Protein AF-A0A3P7P3B0-F1 (afdb_monomer_lite)

Foldseek 3Di:
DPPPPADFFKAFPQVRDTHHPVCCVPPVDPPVIDMDTCVVCVVVVVVVVVVVVVVVVVVVVVVVV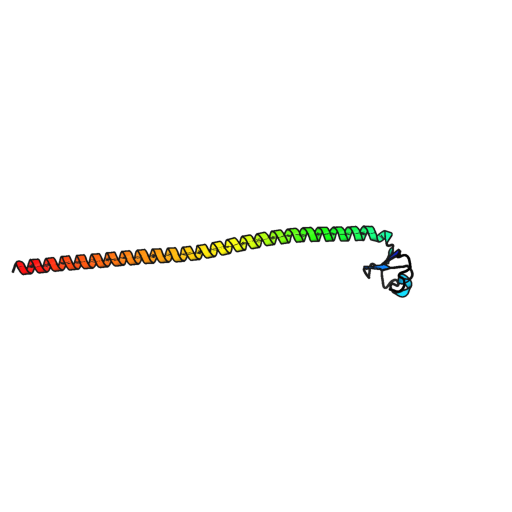VVVVVVVVVVVVVVVVVVVVVVVVVVVVVVVVVVVVVVVVVVVVVVVVVVVVVVVVVVVVVVD

pLDDT: mean 89.32, std 11.46, range [44.88, 98.5]

Secondary structure (DSSP, 8-state):
---TTSPP-EEETTTTEEE-TTHHHHTS-TTTS-EEEHHHHHHHHHHHHHHHHHHHHHHHHHHHHHHHHHHHHHHHHHHHHHHHHHHHHHHHHHHHHHHHHHHHHHHHHHHHHHHHHHHHHHHHHTT-

Sequence (128 aa):
MQHRSQPIRYFCVTCNVAICSECTQVDHVAPTHQYELICDVTEKQMAIMEALVQEARLKHSELLEMYKMVDAAQNRLSSSLTRAHQNVDEAAQTLMRIIEENRRQVIKDLDNAYSAKQLQLTVIDKKV

Organism: NCBI:txid637853

InterPro domains:
  IPR000315 B-box-type zinc finger [PF00643] (2-36)
  IPR000315 B-box-type zinc finger [PS50119] (1-38)
  IPR000315 B-box-type zinc finger [SM00336] (1-38)
  IPR047153 TRIM45/56/19-like [PTHR25462] (2-122)

Structure (mmCIF, N/CA/C/O backbone):
data_AF-A0A3P7P3B0-F1
#
_entry.id   AF-A0A3P7P3B0-F1
#
loop_
_atom_site.group_PDB
_atom_site.id
_atom_site.type_symbol
_atom_site.label_atom_id
_atom_site.label_alt_id
_atom_site.label_comp_id
_atom_site.label_asym_id
_atom_site.label_entity_id
_atom_site.label_seq_id
_atom_site.pdbx_PDB_ins_code
_atom_site.Cartn_x
_atom_site.Cartn_y
_atom_site.Cartn_z
_atom_site.occupancy
_atom_site.B_iso_or_equiv
_atom_site.auth_seq_id
_atom_site.auth_comp_id
_atom_site.auth_asym_id
_atom_site.auth_atom_id
_atom_site.pdbx_PDB_model_num
ATOM 1 N N . MET A 1 1 ? 43.659 4.776 -30.581 1.00 50.09 1 MET A N 1
ATOM 2 C CA . MET A 1 1 ? 43.132 5.923 -31.366 1.00 50.09 1 MET A CA 1
ATOM 3 C C . MET A 1 1 ? 44.191 6.450 -32.348 1.00 50.09 1 MET A C 1
ATOM 5 O O . MET A 1 1 ? 44.527 7.626 -32.299 1.00 50.09 1 MET A O 1
ATOM 9 N N . GLN A 1 2 ? 44.747 5.600 -33.221 1.00 55.78 2 GLN A N 1
ATOM 10 C CA . GLN A 1 2 ? 45.918 5.965 -34.042 1.00 55.78 2 GLN A CA 1
ATOM 11 C C . GLN A 1 2 ? 45.580 6.543 -35.435 1.00 55.78 2 GLN A C 1
ATOM 13 O O . GLN A 1 2 ? 46.474 7.045 -36.100 1.00 55.78 2 GLN A O 1
ATOM 18 N N . HIS A 1 3 ? 44.300 6.603 -35.832 1.00 65.56 3 HIS A N 1
ATOM 19 C CA . HIS A 1 3 ? 43.880 7.050 -37.177 1.00 65.56 3 HIS A CA 1
ATOM 20 C C . HIS A 1 3 ? 42.840 8.190 -37.157 1.00 65.56 3 HIS A C 1
ATOM 22 O O . HIS A 1 3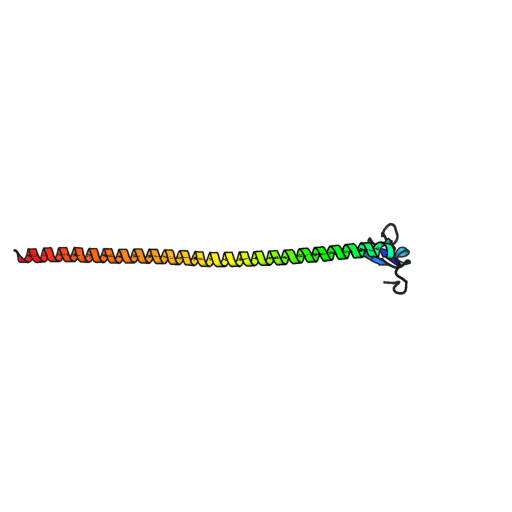 ? 41.925 8.228 -37.975 1.00 65.56 3 HIS A O 1
ATOM 28 N N . ARG A 1 4 ? 42.948 9.134 -36.205 1.00 60.38 4 ARG A N 1
ATOM 29 C CA . ARG A 1 4 ? 41.967 10.232 -36.007 1.00 60.38 4 ARG A CA 1
ATOM 30 C C . ARG A 1 4 ? 41.791 11.177 -37.208 1.00 60.38 4 ARG A C 1
ATOM 32 O O . ARG A 1 4 ? 40.796 11.890 -37.252 1.00 60.38 4 ARG A O 1
ATOM 39 N N . SER A 1 5 ? 42.741 11.217 -38.139 1.00 67.50 5 SER A N 1
ATOM 40 C CA . SER A 1 5 ? 42.714 12.080 -39.328 1.00 67.50 5 SER A CA 1
ATOM 41 C C . SER A 1 5 ? 42.073 11.428 -40.558 1.00 67.50 5 SER A C 1
ATOM 43 O O . SER A 1 5 ? 41.864 12.115 -41.557 1.00 67.50 5 SER A O 1
ATOM 45 N N . GLN A 1 6 ? 41.762 10.128 -40.518 1.00 73.12 6 GLN A N 1
ATOM 46 C CA . GLN A 1 6 ? 41.153 9.432 -41.650 1.00 73.12 6 GLN A CA 1
ATOM 47 C C . GLN A 1 6 ? 39.623 9.489 -41.617 1.00 73.12 6 GLN A C 1
ATOM 49 O O . GLN A 1 6 ? 39.027 9.425 -40.539 1.00 73.12 6 GLN A O 1
ATOM 54 N N . PRO A 1 7 ? 38.963 9.550 -42.790 1.00 77.75 7 PRO A N 1
ATOM 55 C CA . PRO A 1 7 ? 37.513 9.494 -42.855 1.00 77.75 7 PRO A CA 1
ATOM 56 C C . PRO A 1 7 ? 37.024 8.126 -42.371 1.00 77.75 7 PRO A C 1
ATOM 58 O O . PRO A 1 7 ? 37.398 7.074 -42.897 1.00 77.75 7 PRO A O 1
ATOM 61 N N . ILE A 1 8 ? 36.165 8.155 -41.359 1.00 82.50 8 ILE A N 1
ATOM 62 C CA . ILE A 1 8 ? 35.504 6.974 -40.817 1.00 82.50 8 ILE A CA 1
ATOM 63 C C . ILE A 1 8 ? 34.445 6.523 -41.832 1.00 82.50 8 ILE A C 1
ATOM 65 O O . ILE A 1 8 ? 33.610 7.323 -42.251 1.00 82.50 8 ILE A O 1
ATOM 69 N N . ARG A 1 9 ? 34.505 5.260 -42.268 1.00 84.62 9 ARG A N 1
ATOM 70 C CA . ARG A 1 9 ? 33.644 4.723 -43.344 1.00 84.62 9 ARG A CA 1
ATOM 71 C C . ARG A 1 9 ? 32.919 3.432 -42.972 1.00 84.62 9 ARG A C 1
ATOM 73 O O . ARG A 1 9 ? 31.908 3.118 -43.595 1.00 84.62 9 ARG A O 1
ATOM 80 N N . TYR A 1 10 ? 33.397 2.714 -41.957 1.00 84.50 10 TYR A N 1
ATOM 81 C CA . TYR A 1 10 ? 32.864 1.413 -41.559 1.00 84.50 10 TYR A CA 1
ATOM 82 C C . TYR A 1 10 ? 32.416 1.424 -40.100 1.00 84.50 10 TYR A C 1
ATOM 84 O O . TYR A 1 10 ? 32.939 2.175 -39.281 1.00 84.50 10 TYR A O 1
ATOM 92 N N . PHE A 1 11 ? 31.434 0.599 -39.770 1.00 86.12 11 PHE A N 1
ATOM 93 C CA . PHE A 1 11 ? 30.954 0.377 -38.417 1.00 86.12 11 PHE A CA 1
ATOM 94 C C . PHE A 1 11 ? 31.260 -1.062 -38.023 1.00 86.12 11 PHE A C 1
ATOM 96 O O . PHE A 1 11 ? 30.777 -1.997 -38.658 1.00 86.12 11 PHE A O 1
ATOM 103 N N . CYS A 1 12 ? 32.070 -1.248 -36.985 1.00 87.12 12 CYS A N 1
ATOM 104 C CA . CYS A 1 12 ? 32.315 -2.566 -36.420 1.00 87.12 12 CYS A CA 1
ATOM 105 C C . CYS A 1 12 ? 31.121 -2.959 -35.548 1.00 87.12 12 CYS A C 1
ATOM 107 O O . CYS A 1 12 ? 30.940 -2.399 -34.467 1.00 87.12 12 CYS A O 1
ATOM 109 N N . VAL A 1 13 ? 30.332 -3.935 -35.994 1.00 83.44 13 VAL A N 1
ATOM 110 C CA . VAL A 1 13 ? 29.156 -4.448 -35.275 1.00 83.44 13 VAL A CA 1
ATOM 111 C C . VAL A 1 13 ? 29.582 -5.174 -34.000 1.00 83.44 13 VAL A C 1
ATOM 113 O O . VAL A 1 13 ? 28.946 -5.022 -32.962 1.00 83.44 13 VAL A O 1
ATOM 116 N N . THR A 1 14 ? 30.701 -5.903 -34.041 1.00 84.56 14 THR A N 1
ATOM 117 C CA . THR A 1 14 ? 31.216 -6.652 -32.883 1.00 84.56 14 THR A CA 1
ATOM 118 C C . THR A 1 14 ? 31.659 -5.737 -31.740 1.00 84.56 14 THR A C 1
ATOM 120 O O . THR A 1 14 ? 31.449 -6.055 -30.574 1.00 84.56 14 THR A O 1
ATOM 123 N N . CYS A 1 15 ? 32.263 -4.590 -32.062 1.00 85.25 15 CYS A N 1
ATOM 124 C CA . CYS A 1 15 ? 32.788 -3.646 -31.069 1.00 85.25 15 CYS A CA 1
ATOM 125 C C . CYS A 1 15 ? 31.871 -2.436 -30.835 1.00 85.25 15 CYS A C 1
ATOM 127 O O . CYS A 1 15 ? 32.161 -1.624 -29.962 1.00 85.25 15 CYS A O 1
ATOM 129 N N . ASN A 1 16 ? 30.795 -2.306 -31.616 1.00 83.19 16 ASN A N 1
ATOM 130 C CA . ASN A 1 16 ? 29.847 -1.192 -31.601 1.00 83.19 16 ASN A CA 1
ATOM 131 C C . ASN A 1 16 ? 30.513 0.194 -31.747 1.00 83.19 16 ASN A C 1
ATOM 133 O O . ASN A 1 16 ? 30.173 1.142 -31.037 1.00 83.19 16 ASN A O 1
ATOM 137 N N . VAL A 1 17 ? 31.496 0.310 -32.649 1.00 86.00 17 VAL A N 1
ATOM 138 C CA . VAL A 1 17 ? 32.266 1.547 -32.879 1.00 86.00 17 VAL A CA 1
ATOM 139 C C . VAL A 1 17 ? 32.455 1.840 -34.364 1.00 86.00 17 VAL A C 1
ATOM 141 O O . VAL A 1 17 ? 32.597 0.937 -35.189 1.00 86.00 17 VAL A O 1
ATOM 144 N N . ALA A 1 18 ? 32.502 3.129 -34.696 1.00 86.00 18 ALA A N 1
ATOM 145 C CA . ALA A 1 18 ? 32.799 3.603 -36.040 1.00 86.00 18 ALA A CA 1
ATOM 146 C C . ALA A 1 18 ? 34.324 3.605 -36.279 1.00 86.00 18 ALA A C 1
ATOM 148 O O . ALA A 1 18 ? 35.085 4.142 -35.471 1.00 86.00 18 ALA A O 1
ATOM 149 N N . ILE A 1 19 ? 34.770 2.992 -37.377 1.00 86.62 19 ILE A N 1
ATOM 150 C CA . ILE A 1 19 ? 36.178 2.722 -37.702 1.00 86.62 19 ILE A CA 1
ATOM 151 C C . ILE A 1 19 ? 36.555 3.187 -39.127 1.00 86.62 19 ILE A C 1
ATOM 153 O O . ILE A 1 19 ? 35.712 3.306 -40.025 1.00 86.62 19 ILE A O 1
ATOM 157 N N . CYS A 1 20 ? 37.839 3.486 -39.353 1.00 88.12 20 CYS A N 1
ATOM 158 C CA . CYS A 1 20 ? 38.374 3.789 -40.688 1.00 88.12 20 CYS A CA 1
ATOM 159 C C . CYS A 1 20 ? 38.790 2.508 -41.438 1.00 88.12 20 CYS A C 1
ATOM 161 O O . CYS A 1 20 ? 38.794 1.415 -40.873 1.00 88.12 20 CYS A O 1
ATOM 163 N N . SER A 1 21 ? 39.168 2.640 -42.714 1.00 84.81 21 SER A N 1
ATOM 164 C CA . SER A 1 21 ? 39.597 1.498 -43.540 1.00 84.81 21 SER A CA 1
ATOM 165 C C . SER A 1 21 ? 40.919 0.865 -43.095 1.00 84.81 21 SER A C 1
ATOM 167 O O . SER A 1 21 ? 41.174 -0.286 -43.427 1.00 84.81 21 SER A O 1
ATOM 169 N N . GLU A 1 22 ? 41.779 1.594 -42.383 1.00 83.31 22 GLU A N 1
ATOM 170 C CA . GLU A 1 22 ? 43.014 1.026 -41.824 1.00 83.31 22 GLU A CA 1
ATOM 171 C C . GLU A 1 22 ? 42.717 0.205 -40.568 1.00 83.31 22 GLU A C 1
ATOM 173 O O . GLU A 1 22 ? 43.280 -0.869 -40.377 1.00 83.31 22 GLU A O 1
ATOM 178 N N . CYS A 1 23 ? 41.748 0.635 -39.754 1.00 83.38 23 CYS A N 1
ATOM 179 C CA . CYS A 1 23 ? 41.328 -0.111 -38.572 1.00 83.38 23 CYS A CA 1
ATOM 180 C C . CYS A 1 23 ? 40.821 -1.521 -38.908 1.00 83.38 23 CYS A C 1
ATOM 182 O O . CYS A 1 23 ? 41.014 -2.416 -38.092 1.00 83.38 23 CYS A O 1
ATOM 184 N N . THR A 1 24 ? 40.241 -1.756 -40.093 1.00 83.44 24 THR A N 1
ATOM 185 C CA . THR A 1 24 ? 39.823 -3.105 -40.527 1.00 83.44 24 THR A CA 1
ATOM 186 C C . THR A 1 24 ? 40.998 -4.025 -40.873 1.00 83.44 24 THR A C 1
ATOM 188 O O . THR A 1 24 ? 40.803 -5.224 -41.018 1.00 83.44 24 THR A O 1
ATOM 191 N N . GLN A 1 25 ? 42.211 -3.491 -41.048 1.00 83.62 25 GLN A N 1
ATOM 192 C CA . GLN A 1 25 ? 43.408 -4.267 -41.404 1.00 83.62 25 GLN A CA 1
ATOM 193 C C . GLN A 1 25 ? 44.313 -4.561 -40.203 1.00 83.62 25 GLN A C 1
ATOM 195 O O . GLN A 1 25 ? 45.097 -5.504 -40.26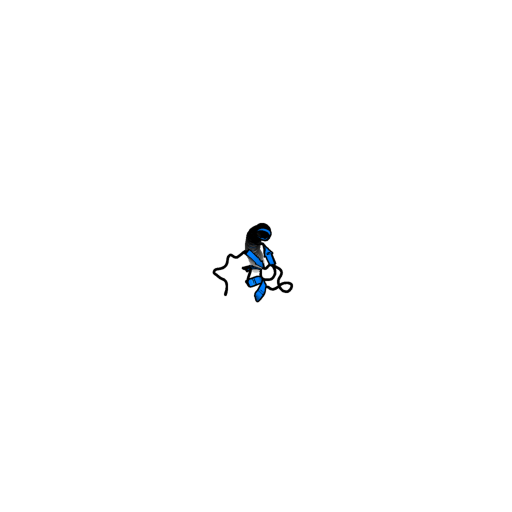3 1.00 83.62 25 GLN A O 1
ATOM 200 N N . VAL A 1 26 ? 44.204 -3.776 -39.127 1.00 83.88 26 VAL A N 1
ATOM 201 C CA . VAL A 1 26 ? 45.093 -3.881 -37.959 1.00 83.88 26 VAL A CA 1
ATOM 202 C C . VAL A 1 26 ? 44.350 -4.417 -36.733 1.00 83.88 26 VAL A C 1
ATOM 204 O O . VAL A 1 26 ? 44.680 -5.488 -36.235 1.00 83.88 26 VAL A O 1
ATOM 207 N N . ASP A 1 27 ? 43.306 -3.707 -36.289 1.00 81.62 27 ASP A N 1
ATOM 208 C CA . ASP A 1 27 ? 42.636 -3.961 -35.001 1.00 81.62 27 ASP A CA 1
ATOM 209 C C . ASP A 1 27 ? 41.273 -4.669 -35.152 1.00 81.62 27 ASP A C 1
ATOM 211 O O . ASP A 1 27 ? 40.790 -5.331 -34.234 1.00 81.62 27 ASP A O 1
ATOM 215 N N . HIS A 1 28 ? 40.626 -4.536 -36.312 1.00 82.56 28 HIS A N 1
ATOM 216 C CA . HIS A 1 28 ? 39.291 -5.068 -36.601 1.00 82.56 28 HIS A CA 1
ATOM 217 C C . HIS A 1 28 ? 39.285 -5.952 -37.850 1.00 82.56 28 HIS A C 1
ATOM 219 O O . HIS A 1 28 ? 38.492 -5.753 -38.768 1.00 82.56 28 HIS A O 1
ATOM 225 N N . VAL A 1 29 ? 40.195 -6.925 -37.8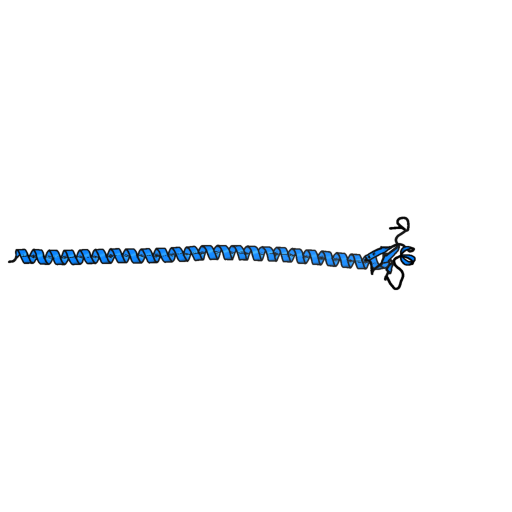74 1.00 84.81 29 VAL A N 1
ATOM 226 C CA . VAL A 1 29 ? 40.399 -7.831 -39.009 1.00 84.81 29 VAL A CA 1
ATOM 227 C C . VAL A 1 29 ? 39.282 -8.871 -39.097 1.00 84.81 29 VAL A C 1
ATOM 229 O O . VAL A 1 29 ? 38.932 -9.517 -38.107 1.00 84.81 29 VAL A O 1
ATOM 232 N N . ALA A 1 30 ? 38.730 -9.053 -40.297 1.00 81.88 30 ALA A N 1
ATOM 233 C CA . ALA A 1 30 ? 37.790 -10.133 -40.583 1.00 81.88 30 ALA A CA 1
ATOM 234 C C . ALA A 1 30 ? 38.525 -11.493 -40.633 1.00 81.88 30 ALA A C 1
ATOM 236 O O . ALA A 1 30 ? 39.634 -11.559 -41.167 1.00 81.88 30 ALA A O 1
ATOM 237 N N . PRO A 1 31 ? 37.938 -12.594 -40.123 1.00 82.25 31 PRO A N 1
ATOM 238 C CA . PRO A 1 31 ? 36.555 -12.742 -39.654 1.00 82.25 31 PRO A CA 1
ATOM 239 C C . PRO A 1 31 ? 36.347 -12.434 -38.161 1.00 82.25 31 PRO A C 1
ATOM 241 O O . PRO A 1 31 ? 35.231 -12.568 -37.671 1.00 82.25 31 PRO A O 1
ATOM 244 N N . THR A 1 32 ? 37.396 -12.052 -37.428 1.00 85.94 32 THR A N 1
ATOM 245 C CA . THR A 1 32 ? 37.355 -11.867 -35.968 1.00 85.94 32 THR A CA 1
ATOM 246 C C . THR A 1 32 ? 36.358 -10.789 -35.550 1.00 85.94 32 THR A C 1
ATOM 248 O O . THR A 1 32 ? 35.627 -10.973 -34.581 1.00 85.94 32 THR A O 1
ATOM 251 N N . HIS A 1 33 ? 36.296 -9.684 -36.299 1.00 86.50 33 HIS A N 1
ATOM 252 C CA . HIS A 1 33 ? 35.307 -8.624 -36.123 1.00 86.50 33 HIS A CA 1
ATOM 253 C C . HIS A 1 33 ? 34.457 -8.469 -37.388 1.00 86.50 33 HIS A C 1
ATOM 255 O O . HIS A 1 33 ? 34.987 -8.357 -38.494 1.00 86.50 33 HIS A O 1
ATOM 261 N N . GLN A 1 34 ? 33.134 -8.428 -37.220 1.00 85.50 34 GLN A N 1
ATOM 262 C CA . GLN A 1 34 ? 32.191 -8.141 -38.297 1.00 85.50 34 GLN A CA 1
ATOM 263 C C . GLN A 1 34 ? 31.991 -6.628 -38.403 1.00 85.50 34 GLN A C 1
ATOM 265 O O . GLN A 1 34 ? 31.660 -5.968 -37.414 1.00 85.50 34 GLN A O 1
ATOM 270 N N . TYR A 1 35 ? 32.187 -6.080 -39.600 1.00 85.62 35 TYR A N 1
ATOM 271 C CA . TYR A 1 35 ? 31.995 -4.664 -39.888 1.00 85.62 35 TYR A CA 1
ATOM 272 C C . TYR A 1 35 ? 31.237 -4.462 -41.202 1.00 85.62 35 TYR A C 1
ATOM 274 O O . TYR A 1 35 ? 31.358 -5.252 -42.135 1.00 85.62 35 TYR A O 1
ATOM 282 N N . GLU A 1 36 ? 30.465 -3.385 -41.264 1.00 85.69 36 GLU A N 1
ATOM 283 C CA . GLU A 1 36 ? 29.615 -3.008 -42.400 1.00 85.69 36 GLU A CA 1
ATOM 284 C C . GLU A 1 36 ? 29.852 -1.526 -42.742 1.00 85.69 36 GLU A C 1
ATOM 286 O O . GLU A 1 36 ? 30.465 -0.798 -41.955 1.00 85.69 36 GLU A O 1
ATOM 291 N N . LEU A 1 37 ? 29.429 -1.047 -43.919 1.00 84.25 37 LEU A N 1
ATOM 292 C CA . LEU A 1 37 ? 29.543 0.382 -44.229 1.00 84.25 37 LEU A CA 1
ATOM 293 C C . LEU A 1 37 ? 28.622 1.192 -43.321 1.00 84.25 37 LEU A C 1
ATOM 295 O O . LEU A 1 37 ? 27.470 0.833 -43.108 1.00 84.25 37 LEU A O 1
ATOM 299 N N . ILE A 1 38 ? 29.107 2.334 -42.831 1.00 81.69 38 ILE A N 1
ATOM 300 C CA . ILE A 1 38 ? 28.314 3.195 -41.940 1.00 81.69 38 ILE A CA 1
ATOM 301 C C . ILE A 1 38 ? 26.982 3.576 -42.587 1.00 81.69 38 ILE A C 1
ATOM 303 O O . ILE A 1 38 ? 25.957 3.538 -41.912 1.00 81.69 38 ILE A O 1
ATOM 307 N N . CYS A 1 39 ? 26.977 3.887 -43.885 1.00 79.19 39 CYS A N 1
ATOM 308 C CA . CYS A 1 39 ? 25.762 4.239 -44.618 1.00 79.19 39 CYS A CA 1
ATOM 309 C C . CYS A 1 39 ? 24.676 3.156 -44.528 1.00 79.19 39 CYS A C 1
ATOM 311 O O . CYS A 1 39 ? 23.510 3.497 -44.375 1.00 79.19 39 CYS A O 1
ATOM 313 N N . ASP A 1 40 ? 25.065 1.880 -44.525 1.00 79.38 40 ASP A N 1
ATOM 314 C CA . ASP A 1 40 ? 24.132 0.748 -44.541 1.00 79.38 40 ASP A CA 1
ATOM 315 C C . ASP A 1 40 ? 23.581 0.433 -43.137 1.00 79.38 40 ASP A C 1
ATOM 317 O O . ASP A 1 40 ? 22.491 -0.116 -42.985 1.00 79.38 40 ASP A O 1
ATOM 321 N N . VAL A 1 41 ? 24.318 0.813 -42.086 1.00 79.38 41 VAL A N 1
ATOM 322 C CA . VAL A 1 41 ? 23.989 0.490 -40.685 1.00 79.38 41 VAL A CA 1
ATOM 323 C C . VAL A 1 41 ? 23.322 1.657 -39.951 1.00 79.38 41 VAL A C 1
ATOM 325 O O . VAL A 1 41 ? 22.637 1.445 -38.950 1.00 79.38 41 VAL A O 1
ATOM 328 N N . THR A 1 42 ? 23.502 2.891 -40.433 1.00 77.62 42 THR A N 1
ATOM 329 C CA . THR A 1 42 ? 23.055 4.110 -39.735 1.00 77.62 42 THR A CA 1
ATOM 330 C C . THR A 1 42 ? 21.546 4.124 -39.510 1.00 77.62 42 THR A C 1
ATOM 332 O O . THR A 1 42 ? 21.109 4.324 -38.378 1.00 77.62 42 THR A O 1
ATOM 335 N N . GLU A 1 43 ? 20.744 3.855 -40.543 1.00 82.62 43 GLU A N 1
ATOM 336 C CA . GLU A 1 43 ? 19.278 3.858 -40.428 1.00 82.62 43 GLU A CA 1
ATOM 337 C C . GLU A 1 43 ? 18.785 2.762 -39.478 1.00 82.62 43 GLU A C 1
ATOM 339 O O . GLU A 1 43 ? 17.954 3.009 -38.604 1.00 82.62 43 GLU A O 1
ATOM 344 N N . LYS A 1 44 ? 19.361 1.558 -39.587 1.00 83.25 44 LYS A N 1
ATOM 345 C CA . LYS A 1 44 ? 19.013 0.423 -38.728 1.00 83.25 44 LYS A CA 1
ATOM 346 C C . LYS A 1 44 ? 19.327 0.709 -37.260 1.00 83.25 44 LYS A C 1
ATOM 348 O O . LYS A 1 44 ? 18.503 0.412 -36.398 1.00 83.25 44 LYS A O 1
ATOM 353 N N . GLN A 1 45 ? 20.491 1.287 -36.962 1.00 81.56 45 GLN A N 1
ATOM 354 C CA . GLN A 1 45 ? 20.854 1.598 -35.578 1.00 81.56 45 GLN A CA 1
ATOM 355 C C . GLN A 1 45 ? 20.078 2.779 -35.015 1.00 81.56 45 GLN A C 1
ATOM 357 O O . GLN A 1 45 ? 19.711 2.747 -33.842 1.00 81.56 45 GLN A O 1
ATOM 362 N N . MET A 1 46 ? 19.761 3.779 -35.840 1.00 85.25 46 MET A N 1
ATOM 363 C CA . MET A 1 46 ? 18.888 4.877 -35.433 1.00 85.25 46 MET A CA 1
ATOM 364 C C . MET A 1 46 ? 17.492 4.355 -35.072 1.00 85.25 46 MET A C 1
ATOM 366 O O . MET A 1 46 ? 16.999 4.660 -33.989 1.00 85.25 46 MET A O 1
ATOM 370 N N . ALA A 1 47 ? 16.917 3.467 -35.889 1.00 89.31 47 ALA A N 1
ATOM 371 C CA . ALA A 1 47 ? 15.626 2.842 -35.607 1.00 89.31 47 ALA A CA 1
ATOM 372 C C . ALA A 1 47 ? 15.637 1.995 -34.317 1.00 89.31 47 ALA A C 1
ATOM 374 O O . ALA A 1 47 ? 14.701 2.065 -33.520 1.00 89.31 47 ALA A O 1
ATOM 375 N N . ILE A 1 48 ? 16.701 1.219 -34.071 1.00 88.31 48 ILE A N 1
ATOM 376 C CA . ILE A 1 48 ? 16.848 0.439 -32.828 1.00 88.31 48 ILE A CA 1
ATOM 377 C C . ILE A 1 48 ? 16.953 1.366 -31.612 1.00 88.31 48 ILE A C 1
ATOM 379 O O . ILE A 1 48 ? 16.288 1.134 -30.602 1.00 88.31 48 ILE A O 1
ATOM 383 N N . MET A 1 49 ? 17.760 2.427 -31.697 1.00 89.69 49 MET A N 1
ATOM 384 C CA . MET A 1 49 ? 17.893 3.408 -30.618 1.00 89.69 49 MET A CA 1
ATOM 385 C C . MET A 1 49 ? 16.565 4.105 -30.320 1.00 89.69 49 MET A C 1
ATOM 387 O O . MET A 1 49 ? 16.196 4.234 -29.153 1.00 89.69 49 MET A O 1
ATOM 391 N N . GLU A 1 50 ? 15.827 4.518 -31.350 1.00 94.38 50 GLU A N 1
ATOM 392 C CA . GLU A 1 50 ? 14.504 5.121 -31.192 1.00 94.38 50 GLU A CA 1
ATOM 393 C C . GLU A 1 50 ? 13.528 4.159 -30.514 1.00 94.38 50 GLU A C 1
ATOM 395 O O . GLU A 1 50 ? 12.871 4.547 -29.546 1.00 94.38 50 GLU A O 1
ATOM 400 N N . ALA A 1 51 ? 13.484 2.895 -30.945 1.00 95.50 51 ALA A N 1
ATOM 401 C CA . ALA A 1 51 ? 12.640 1.875 -30.329 1.00 95.50 51 ALA A CA 1
ATOM 402 C C . ALA A 1 51 ? 12.976 1.666 -28.843 1.00 95.50 51 ALA A C 1
ATOM 404 O O . ALA A 1 51 ? 12.077 1.687 -28.003 1.00 95.50 51 ALA A O 1
ATOM 405 N N . LEU A 1 52 ? 14.264 1.550 -28.499 1.00 95.19 52 LEU A N 1
ATOM 406 C CA . LEU A 1 52 ? 14.715 1.399 -27.111 1.00 95.19 52 LEU A CA 1
ATOM 407 C C . LEU A 1 52 ? 14.362 2.620 -26.252 1.00 95.19 52 LEU A C 1
ATOM 409 O O . LEU A 1 52 ? 13.943 2.471 -25.104 1.00 95.19 52 LEU A O 1
ATOM 413 N N . VAL A 1 53 ? 14.497 3.834 -26.795 1.00 96.62 53 VAL A N 1
ATOM 414 C CA . VAL A 1 53 ? 14.111 5.065 -26.091 1.00 96.62 53 VAL A CA 1
ATOM 415 C C . VAL A 1 53 ? 12.602 5.112 -25.861 1.00 96.62 53 VAL A C 1
ATOM 417 O O . VAL A 1 53 ? 12.171 5.498 -24.773 1.00 96.62 53 VAL A O 1
ATOM 420 N N . GLN A 1 54 ? 11.793 4.718 -26.846 1.00 97.06 54 GLN A N 1
ATOM 421 C CA . GLN A 1 54 ? 10.340 4.661 -26.683 1.00 97.06 54 GLN A CA 1
ATOM 422 C C . GLN A 1 54 ? 9.932 3.618 -25.640 1.00 97.06 54 GLN A C 1
ATOM 424 O O . GLN A 1 54 ? 9.143 3.924 -24.747 1.00 97.06 54 GLN A O 1
ATOM 429 N N . GLU A 1 55 ? 10.524 2.425 -25.678 1.00 96.94 55 GLU A N 1
ATOM 430 C CA . GLU A 1 55 ? 10.275 1.383 -24.681 1.00 96.94 55 GLU A CA 1
ATOM 431 C C . GLU A 1 55 ? 10.661 1.847 -23.268 1.00 96.94 55 GLU A C 1
ATOM 433 O O . GLU A 1 55 ? 9.897 1.669 -22.318 1.00 96.94 55 GLU A O 1
ATOM 438 N N . ALA A 1 56 ? 11.814 2.509 -23.122 1.00 96.25 56 ALA A N 1
ATOM 439 C CA . ALA A 1 56 ? 12.252 3.062 -21.845 1.00 96.25 56 ALA A CA 1
ATOM 440 C C . ALA A 1 56 ? 11.279 4.127 -21.313 1.00 96.25 56 ALA A C 1
ATOM 442 O O . ALA A 1 56 ? 10.983 4.150 -20.117 1.00 96.25 56 ALA A O 1
ATOM 443 N N . ARG A 1 57 ? 10.743 4.989 -22.188 1.00 97.31 57 ARG A N 1
ATOM 444 C CA . ARG A 1 57 ? 9.739 6.001 -21.818 1.00 97.31 57 ARG A CA 1
ATOM 445 C C . ARG A 1 57 ? 8.425 5.366 -21.369 1.00 97.31 57 ARG A C 1
ATOM 447 O O . ARG A 1 57 ? 7.865 5.806 -20.367 1.00 97.31 57 ARG A O 1
ATOM 454 N N . LEU A 1 58 ? 7.962 4.330 -22.067 1.00 97.75 58 LEU A N 1
ATOM 455 C CA . LEU A 1 58 ? 6.755 3.589 -21.694 1.00 97.75 58 LEU A CA 1
ATOM 456 C C . LEU A 1 58 ? 6.922 2.926 -20.326 1.00 97.75 58 LEU A C 1
ATOM 458 O O . LEU A 1 58 ? 6.138 3.199 -19.420 1.00 97.75 58 LEU A O 1
ATOM 462 N N . LYS A 1 59 ? 8.007 2.169 -20.131 1.00 97.31 59 LYS A N 1
ATOM 463 C CA . LYS A 1 59 ? 8.330 1.541 -18.839 1.00 97.31 59 LYS A CA 1
ATOM 464 C C . LYS A 1 59 ? 8.447 2.563 -17.711 1.00 97.31 59 LYS A C 1
ATOM 466 O O . LYS A 1 59 ? 7.992 2.313 -16.599 1.00 97.31 59 LYS A O 1
ATOM 471 N N . HIS A 1 60 ? 9.034 3.727 -17.982 1.00 96.62 60 HIS A N 1
ATOM 472 C CA . HIS A 1 60 ? 9.111 4.802 -16.997 1.00 96.62 60 HIS A CA 1
ATOM 473 C C . HIS A 1 60 ? 7.720 5.316 -16.600 1.00 96.62 60 HIS A C 1
ATOM 475 O O . HIS A 1 60 ? 7.442 5.475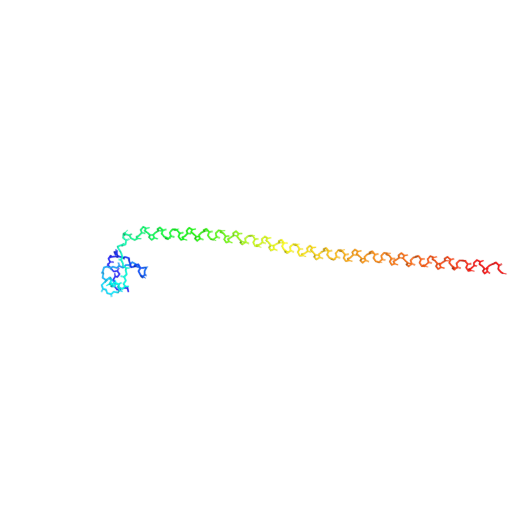 -15.412 1.00 96.62 60 HIS A O 1
ATOM 481 N N . SER A 1 61 ? 6.832 5.526 -17.576 1.00 97.69 61 SER A N 1
ATOM 482 C CA . SER A 1 61 ? 5.448 5.935 -17.322 1.00 97.69 61 SER A CA 1
ATOM 483 C C . SER A 1 61 ? 4.679 4.884 -16.516 1.00 97.69 61 SER A C 1
ATOM 485 O O . SER A 1 61 ? 3.971 5.233 -15.574 1.00 97.69 61 SER A O 1
ATOM 487 N N . GLU A 1 62 ? 4.834 3.603 -16.849 1.00 97.75 62 GLU A N 1
ATOM 488 C CA . GLU A 1 62 ? 4.208 2.497 -16.117 1.00 97.75 62 GLU A CA 1
ATOM 489 C C . GLU A 1 62 ? 4.690 2.432 -14.665 1.00 97.75 62 GLU A C 1
ATOM 491 O O . GLU A 1 62 ? 3.877 2.312 -13.751 1.00 97.75 62 GLU A O 1
ATOM 496 N N . LEU A 1 63 ? 5.999 2.576 -14.431 1.00 97.56 63 LEU A N 1
ATOM 497 C CA . LEU A 1 63 ? 6.567 2.595 -13.082 1.00 97.56 63 LEU A CA 1
ATOM 498 C C . LEU A 1 63 ? 6.045 3.768 -12.248 1.00 97.56 63 LEU A C 1
ATOM 500 O O . LEU A 1 63 ? 5.751 3.589 -11.066 1.00 97.56 63 LEU A O 1
ATOM 504 N N . LEU A 1 64 ? 5.902 4.954 -12.847 1.00 97.88 64 LEU A N 1
ATOM 505 C CA . LEU A 1 64 ? 5.314 6.107 -12.163 1.00 97.88 64 LEU A CA 1
ATOM 506 C C . LEU A 1 64 ? 3.863 5.843 -11.752 1.00 97.88 64 LEU A C 1
ATOM 508 O O . LEU A 1 64 ? 3.455 6.240 -10.661 1.00 97.88 64 LEU A O 1
ATOM 512 N N . GLU A 1 65 ? 3.089 5.166 -12.596 1.00 97.69 65 GLU A N 1
ATOM 513 C CA . GLU A 1 65 ? 1.707 4.827 -12.268 1.00 97.69 65 GLU A CA 1
ATOM 514 C C . GLU A 1 65 ? 1.626 3.751 -11.180 1.00 97.69 65 GLU A C 1
ATOM 516 O O . GLU A 1 65 ? 0.899 3.917 -10.200 1.00 97.69 65 GLU A O 1
ATOM 521 N N . MET A 1 66 ? 2.451 2.702 -11.269 1.00 97.50 66 MET A N 1
ATOM 522 C CA . MET A 1 66 ? 2.557 1.698 -10.206 1.00 97.50 66 MET A CA 1
ATOM 523 C C . MET A 1 66 ? 2.952 2.329 -8.869 1.00 97.50 66 MET A C 1
ATOM 525 O O . MET A 1 66 ? 2.386 1.979 -7.834 1.00 97.50 66 MET A O 1
ATOM 529 N N . TYR A 1 67 ? 3.878 3.291 -8.875 1.00 97.75 67 TYR A N 1
ATOM 530 C CA . TYR A 1 67 ? 4.274 4.006 -7.664 1.00 97.75 67 TYR A CA 1
ATOM 531 C C . TYR A 1 67 ? 3.091 4.740 -7.020 1.00 97.75 67 TYR A C 1
ATOM 533 O O . TYR A 1 67 ? 2.859 4.593 -5.820 1.00 97.75 67 TYR A O 1
ATOM 541 N N . LYS A 1 68 ? 2.286 5.461 -7.811 1.00 97.88 68 LYS A N 1
ATOM 542 C CA . LYS A 1 68 ? 1.067 6.118 -7.308 1.00 97.88 68 LYS A CA 1
ATOM 543 C C . LYS A 1 68 ? 0.065 5.116 -6.738 1.00 97.88 68 LYS A C 1
ATOM 545 O O . LYS A 1 68 ? -0.559 5.393 -5.716 1.00 97.88 68 LYS A O 1
ATOM 550 N N . MET A 1 69 ? -0.093 3.954 -7.374 1.00 97.94 69 MET A N 1
ATOM 551 C CA . MET A 1 69 ? -0.976 2.900 -6.869 1.00 97.94 69 MET A CA 1
ATOM 552 C C . MET A 1 69 ? -0.506 2.363 -5.514 1.00 97.94 69 MET A C 1
ATOM 554 O O . MET A 1 69 ? -1.329 2.174 -4.615 1.00 97.94 69 MET A O 1
ATOM 558 N N . VAL A 1 70 ? 0.801 2.145 -5.352 1.00 98.31 70 VAL A N 1
ATOM 559 C CA . VAL A 1 70 ? 1.397 1.699 -4.085 1.00 98.31 70 VAL A CA 1
ATOM 560 C C . VAL A 1 70 ? 1.224 2.760 -3.001 1.00 98.31 70 VAL A C 1
ATOM 562 O O . VAL A 1 70 ? 0.786 2.425 -1.902 1.00 98.31 70 VAL A O 1
ATOM 565 N N . ASP A 1 71 ? 1.482 4.031 -3.306 1.00 98.06 71 ASP A N 1
ATOM 566 C CA . ASP A 1 71 ? 1.287 5.132 -2.358 1.00 98.06 71 ASP A CA 1
ATOM 567 C C . ASP A 1 71 ? -0.182 5.243 -1.909 1.00 98.06 71 ASP A C 1
ATOM 569 O O . ASP A 1 71 ? -0.491 5.300 -0.715 1.00 98.06 71 ASP A O 1
ATOM 573 N N . ALA A 1 72 ? -1.125 5.144 -2.851 1.00 98.00 72 ALA A N 1
ATOM 574 C CA . ALA A 1 72 ? -2.550 5.123 -2.541 1.00 98.00 72 ALA A CA 1
ATOM 575 C C . ALA A 1 72 ? -2.941 3.917 -1.665 1.00 98.00 72 ALA A C 1
ATOM 577 O O . ALA A 1 72 ? -3.747 4.059 -0.739 1.00 98.00 72 ALA A O 1
ATOM 578 N N . ALA A 1 73 ? -2.381 2.733 -1.930 1.00 98.06 73 ALA A N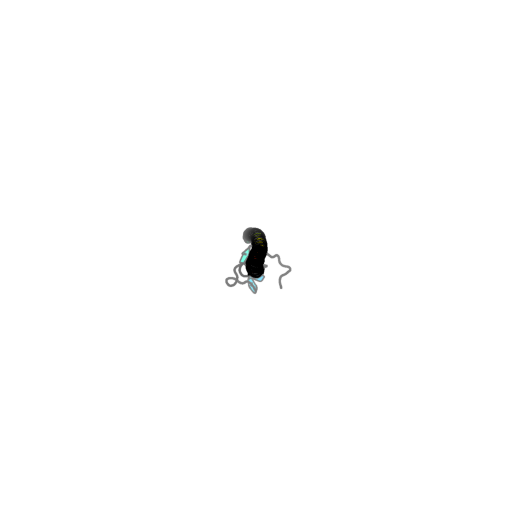 1
ATOM 579 C CA . ALA A 1 73 ? -2.610 1.541 -1.116 1.00 98.06 73 ALA A CA 1
ATOM 580 C C . ALA A 1 73 ? -2.047 1.706 0.304 1.00 98.06 73 ALA A C 1
ATOM 582 O O . ALA A 1 73 ? -2.738 1.383 1.273 1.00 98.06 73 ALA A O 1
ATOM 583 N N . GLN A 1 74 ? -0.851 2.279 0.438 1.00 98.19 74 GLN A N 1
ATOM 584 C CA . GLN A 1 74 ? -0.216 2.559 1.724 1.00 98.19 74 GLN A CA 1
ATOM 585 C C . GLN A 1 74 ? -1.045 3.542 2.560 1.00 98.19 74 GLN A C 1
ATOM 587 O O . GLN A 1 74 ? -1.310 3.296 3.740 1.00 98.19 74 GLN A O 1
ATOM 592 N N . ASN A 1 75 ? -1.535 4.618 1.940 1.00 98.12 75 ASN A N 1
ATOM 593 C CA . ASN A 1 75 ? -2.396 5.602 2.596 1.00 98.12 75 ASN A CA 1
ATOM 594 C C . ASN A 1 75 ? -3.723 4.989 3.069 1.00 98.12 75 ASN A C 1
ATOM 596 O O . ASN A 1 75 ? -4.182 5.261 4.186 1.00 98.12 75 ASN A O 1
ATOM 600 N N . ARG A 1 76 ? -4.328 4.113 2.257 1.00 98.19 76 ARG A N 1
ATOM 601 C CA . ARG A 1 76 ? -5.533 3.360 2.644 1.00 98.19 76 ARG A CA 1
ATOM 602 C C . ARG A 1 76 ? -5.264 2.419 3.814 1.00 98.19 76 ARG A C 1
ATOM 604 O O . ARG A 1 76 ? -6.064 2.389 4.747 1.00 98.19 76 ARG A O 1
ATOM 611 N N . LEU A 1 77 ? -4.149 1.689 3.785 1.00 98.12 77 LEU A N 1
ATOM 612 C CA . LEU A 1 77 ? -3.765 0.764 4.848 1.00 98.12 77 LEU A CA 1
ATOM 613 C C . LEU A 1 77 ? -3.537 1.500 6.173 1.00 98.12 77 LEU A C 1
ATOM 615 O O . LEU A 1 77 ? -4.122 1.120 7.185 1.00 98.12 77 LEU A O 1
ATOM 619 N N . SER A 1 78 ? -2.772 2.593 6.149 1.00 98.19 78 SER A N 1
ATOM 620 C CA . SER A 1 78 ? -2.532 3.447 7.319 1.00 98.19 78 SER A CA 1
ATOM 621 C C . SER A 1 78 ? -3.842 3.994 7.898 1.00 98.19 78 SER A C 1
ATOM 623 O O . SER A 1 78 ? -4.123 3.843 9.087 1.00 98.19 78 SER A O 1
ATOM 625 N N . SER A 1 79 ? -4.720 4.523 7.039 1.00 98.19 79 SER A N 1
ATOM 626 C CA . SER A 1 79 ? -6.039 5.016 7.457 1.00 98.19 79 SER A CA 1
ATOM 627 C C . SER A 1 79 ? -6.916 3.912 8.056 1.00 98.19 79 SER A C 1
ATOM 629 O O . SER A 1 79 ? -7.665 4.151 9.001 1.00 98.19 79 SER A O 1
ATOM 631 N N . SER A 1 80 ? -6.854 2.699 7.499 1.00 98.25 80 SER A N 1
ATOM 632 C CA . SER A 1 80 ? -7.596 1.545 8.006 1.00 98.25 80 SER A CA 1
ATOM 633 C C . SER A 1 80 ? -7.083 1.095 9.371 1.00 98.25 80 SER A C 1
ATOM 635 O O . SER A 1 80 ? -7.892 0.780 10.239 1.00 98.25 80 SER A O 1
ATOM 637 N N . LEU A 1 81 ? -5.764 1.090 9.572 1.00 98.12 81 LEU A N 1
ATOM 638 C CA . LEU A 1 81 ? -5.142 0.720 10.839 1.00 98.12 81 LEU A CA 1
ATOM 639 C C . LEU A 1 81 ? -5.521 1.705 11.950 1.00 98.12 81 LEU A C 1
ATOM 641 O O . LEU A 1 81 ? -5.997 1.284 13.001 1.00 98.12 81 LEU A O 1
ATOM 645 N N . THR A 1 82 ? -5.395 3.011 11.697 1.00 98.25 82 THR A N 1
ATOM 646 C CA . THR A 1 82 ? -5.796 4.054 12.655 1.00 98.25 82 THR A CA 1
ATOM 647 C C . THR A 1 82 ? -7.265 3.916 13.050 1.00 98.25 82 THR A C 1
ATOM 649 O O . THR A 1 82 ? -7.596 3.959 14.232 1.00 98.25 82 THR A O 1
ATOM 652 N N . ARG A 1 83 ? -8.147 3.677 12.072 1.00 98.38 83 ARG A N 1
ATOM 653 C CA . ARG A 1 83 ? -9.577 3.465 12.325 1.00 98.38 83 ARG A CA 1
ATOM 654 C C . ARG A 1 83 ? -9.838 2.198 13.136 1.00 98.38 83 ARG A C 1
ATOM 656 O O . ARG A 1 83 ? -10.691 2.204 14.012 1.00 98.38 83 ARG A O 1
ATOM 663 N N . ALA A 1 84 ? -9.119 1.112 12.856 1.00 98.31 84 ALA A N 1
ATOM 664 C CA . ALA A 1 84 ? -9.251 -0.127 13.614 1.00 98.31 84 ALA A CA 1
ATOM 665 C C . ALA A 1 84 ? -8.848 0.070 15.083 1.00 98.31 84 ALA A C 1
ATOM 667 O O . ALA A 1 84 ? -9.583 -0.366 15.965 1.00 98.31 84 ALA A O 1
ATOM 668 N N . HIS A 1 85 ? -7.745 0.778 15.347 1.00 98.31 85 HIS A N 1
ATOM 669 C CA . HIS A 1 85 ? -7.348 1.140 16.710 1.00 98.31 85 HIS A CA 1
ATOM 670 C C . HIS A 1 85 ? -8.416 1.984 17.414 1.00 98.31 85 HIS A C 1
ATOM 672 O O . HIS A 1 85 ? -8.845 1.619 18.505 1.00 98.31 85 HIS A O 1
ATOM 678 N N . GLN A 1 86 ? -8.913 3.040 16.760 1.00 98.44 86 GLN A N 1
ATOM 679 C CA . GLN A 1 86 ? -9.985 3.880 17.307 1.00 98.44 86 GLN A CA 1
ATOM 680 C C . GLN A 1 86 ? -11.240 3.066 17.637 1.00 98.44 86 GLN A C 1
ATOM 682 O O . GLN A 1 86 ? -11.768 3.175 18.739 1.00 98.44 86 GLN A O 1
ATOM 687 N N . ASN A 1 87 ? -11.675 2.190 16.729 1.00 98.44 87 ASN A N 1
ATOM 688 C CA . ASN A 1 87 ? -12.847 1.344 16.948 1.00 98.44 87 ASN A CA 1
ATOM 689 C C . ASN A 1 87 ? -12.672 0.405 18.152 1.00 98.44 87 ASN A C 1
ATOM 691 O O . ASN A 1 87 ? -13.619 0.194 18.908 1.00 98.44 87 ASN A O 1
ATOM 695 N N . VAL A 1 88 ? -11.480 -0.179 18.327 1.00 98.38 88 VAL A N 1
ATOM 696 C CA . VAL A 1 88 ? -11.180 -1.045 19.477 1.00 98.38 88 VAL A CA 1
ATOM 697 C C . VAL A 1 88 ? -11.239 -0.246 20.778 1.00 98.38 88 VAL A C 1
ATOM 699 O O . VAL A 1 88 ? -11.891 -0.684 21.728 1.00 98.38 88 VAL A O 1
ATOM 702 N N . ASP A 1 89 ? -10.622 0.934 20.809 1.00 98.44 89 ASP A N 1
ATOM 703 C CA . ASP A 1 89 ? -10.606 1.794 21.992 1.00 98.44 89 ASP A CA 1
ATOM 704 C C . ASP A 1 89 ? -12.013 2.291 22.357 1.00 98.44 89 ASP A C 1
ATOM 706 O O . ASP A 1 89 ? -12.415 2.224 23.521 1.00 98.44 89 ASP A O 1
ATOM 710 N N . GLU A 1 90 ? -12.800 2.732 21.375 1.00 98.50 90 GLU A N 1
ATOM 711 C CA . GLU A 1 90 ? -14.186 3.171 21.573 1.00 98.50 90 GLU A CA 1
ATOM 712 C C . GLU A 1 90 ? -15.082 2.033 22.080 1.00 98.50 90 GLU A C 1
ATOM 714 O O . GLU A 1 90 ? -15.884 2.226 23.004 1.00 98.50 90 GLU A O 1
ATOM 719 N N . ALA A 1 91 ? -14.932 0.829 21.520 1.00 98.31 91 ALA A N 1
ATOM 720 C CA . ALA A 1 91 ? -15.670 -0.349 21.961 1.00 98.31 91 ALA A CA 1
ATOM 721 C C . ALA A 1 91 ? -15.318 -0.717 23.409 1.00 98.31 91 ALA A C 1
ATOM 723 O O . ALA A 1 91 ? -16.215 -0.921 24.232 1.00 98.31 91 ALA A O 1
ATOM 724 N N . ALA A 1 92 ? -14.027 -0.733 23.749 1.00 98.38 92 ALA A N 1
ATOM 725 C CA . ALA A 1 92 ? -13.565 -0.999 25.107 1.00 98.38 92 ALA A CA 1
ATOM 726 C C . ALA A 1 92 ? -14.100 0.043 26.101 1.00 98.38 92 ALA A C 1
ATOM 728 O O . ALA A 1 92 ? -14.642 -0.317 27.148 1.00 98.38 92 ALA A O 1
ATOM 729 N N . GLN A 1 93 ? -14.023 1.333 25.764 1.00 98.50 93 GLN A N 1
ATOM 730 C CA . GLN A 1 93 ? -14.558 2.415 26.598 1.00 98.50 93 GLN A CA 1
ATOM 731 C C . GLN A 1 93 ? -16.069 2.308 26.802 1.00 98.50 93 GLN A C 1
ATOM 733 O O . GLN A 1 93 ? -16.569 2.554 27.901 1.00 98.50 93 GLN A O 1
ATOM 738 N N . THR A 1 94 ? -16.800 1.910 25.764 1.00 98.50 94 THR A N 1
ATOM 739 C CA . THR A 1 94 ? -18.249 1.708 25.838 1.00 98.50 94 THR A CA 1
ATOM 740 C C . THR A 1 94 ? -18.595 0.562 26.782 1.00 98.50 94 THR A C 1
ATOM 742 O O . THR A 1 94 ? -19.434 0.734 27.667 1.00 98.50 94 THR A O 1
ATOM 745 N N . LEU A 1 95 ? -17.904 -0.575 26.666 1.00 98.31 95 LEU A N 1
ATOM 746 C CA . LEU A 1 95 ? -18.086 -1.712 27.568 1.00 98.31 95 LEU A CA 1
ATOM 747 C C . LEU A 1 95 ? -17.757 -1.346 29.019 1.00 98.31 95 LEU A C 1
ATOM 749 O O . LEU A 1 95 ? -18.543 -1.646 29.916 1.00 98.31 95 LEU A O 1
ATOM 753 N N . MET A 1 96 ? -16.649 -0.635 29.255 1.00 98.44 96 MET A N 1
ATOM 754 C CA . MET A 1 96 ? -16.293 -0.151 30.593 1.00 98.44 96 MET A CA 1
ATOM 755 C C . MET A 1 96 ? -17.380 0.757 31.180 1.00 98.44 96 MET A C 1
ATOM 757 O O . MET A 1 96 ? -17.736 0.609 32.348 1.00 98.44 96 MET A O 1
ATOM 761 N N . ARG A 1 97 ? -17.955 1.658 30.372 1.00 98.50 97 ARG A N 1
ATOM 762 C CA . ARG A 1 97 ? -19.042 2.546 30.809 1.00 98.50 97 ARG A CA 1
ATOM 763 C C . ARG A 1 97 ? -20.283 1.758 31.229 1.00 98.50 97 ARG A C 1
ATOM 765 O O . ARG A 1 97 ? -20.837 2.048 32.285 1.00 98.50 97 ARG A O 1
ATOM 772 N N . ILE A 1 98 ? -20.676 0.756 30.442 1.00 98.44 98 ILE A N 1
ATOM 773 C CA . ILE A 1 98 ? -21.828 -0.111 30.737 1.00 98.44 98 ILE A CA 1
ATOM 774 C C . ILE A 1 98 ? -21.600 -0.897 32.033 1.00 98.44 98 ILE A C 1
ATOM 776 O O . ILE A 1 98 ? -22.483 -0.958 32.886 1.00 98.44 98 ILE A O 1
ATOM 780 N N . ILE A 1 99 ? -20.411 -1.482 32.206 1.00 98.50 99 ILE A N 1
ATOM 781 C CA . ILE A 1 99 ? -20.058 -2.224 33.425 1.00 98.50 99 ILE A CA 1
ATOM 782 C C . ILE A 1 99 ? -20.150 -1.310 34.649 1.00 98.50 99 ILE A C 1
ATOM 784 O O . ILE A 1 99 ? -20.738 -1.684 35.662 1.00 98.50 99 ILE A O 1
ATOM 788 N N . GLU A 1 100 ? -19.605 -0.101 34.549 1.00 98.31 100 GLU A N 1
ATOM 789 C CA . GLU A 1 100 ? -19.592 0.855 35.650 1.00 98.31 100 GLU A CA 1
ATOM 790 C C . GLU A 1 100 ? -20.997 1.385 35.987 1.00 98.31 100 GLU A C 1
ATOM 792 O O . GLU A 1 100 ? -21.330 1.590 37.155 1.00 98.31 100 GLU A O 1
ATOM 797 N N . GLU A 1 101 ? -21.854 1.572 34.985 1.00 98.31 101 GLU A N 1
ATOM 798 C CA . GLU A 1 101 ? -23.257 1.937 35.188 1.00 98.31 101 GLU A CA 1
ATOM 799 C C . GLU A 1 101 ? -24.043 0.826 35.891 1.00 98.31 101 GLU A C 1
ATOM 801 O O . GLU A 1 101 ? -24.698 1.089 36.901 1.00 98.31 101 GLU A O 1
ATOM 806 N N . ASN A 1 102 ? -23.885 -0.424 35.446 1.00 98.31 102 ASN A N 1
ATOM 807 C CA . ASN A 1 102 ? -24.478 -1.585 36.108 1.00 98.31 102 ASN A CA 1
ATOM 808 C C . ASN A 1 102 ? -23.981 -1.730 37.551 1.00 98.31 102 ASN A C 1
ATOM 810 O O . ASN A 1 102 ? -24.776 -1.984 38.455 1.00 98.31 102 ASN A O 1
ATOM 814 N N . ARG A 1 103 ? -22.682 -1.513 37.795 1.00 98.12 103 ARG A N 1
ATOM 815 C CA . ARG A 1 103 ? -22.101 -1.534 39.144 1.00 98.12 103 ARG A CA 1
ATOM 816 C C . ARG A 1 103 ? -22.777 -0.513 40.056 1.00 98.12 103 ARG A C 1
ATOM 818 O O . ARG A 1 103 ? -23.184 -0.863 41.162 1.00 98.12 103 ARG A O 1
ATOM 825 N N . ARG A 1 104 ? -22.926 0.735 39.596 1.00 98.31 104 ARG A N 1
ATOM 826 C CA . ARG A 1 104 ? -23.614 1.794 40.354 1.00 98.31 104 ARG A CA 1
ATOM 827 C C . ARG A 1 104 ? -25.070 1.441 40.642 1.00 98.31 104 ARG A C 1
ATOM 829 O O . ARG A 1 104 ? -25.534 1.677 41.755 1.00 98.31 104 ARG A O 1
ATOM 836 N N . GLN A 1 105 ? -25.769 0.866 39.667 1.00 98.31 105 GLN A N 1
ATOM 837 C CA . GLN A 1 105 ? -27.162 0.463 39.831 1.00 98.31 105 GLN A CA 1
ATOM 838 C C . GLN A 1 105 ? -27.310 -0.638 40.891 1.00 98.31 105 GLN A C 1
ATOM 840 O O . GLN A 1 105 ? -28.115 -0.493 41.806 1.00 98.31 105 GLN A O 1
ATOM 845 N N . VAL A 1 106 ? -26.469 -1.677 40.846 1.00 98.19 106 VAL A N 1
ATOM 846 C CA . VAL A 1 106 ? -26.491 -2.772 41.832 1.00 98.19 106 VAL A CA 1
ATOM 847 C C . VAL A 1 106 ? -26.190 -2.275 43.248 1.00 98.19 106 VAL A C 1
ATOM 849 O O . VAL A 1 106 ? -26.852 -2.697 44.193 1.00 98.19 106 VAL A O 1
ATOM 852 N N . ILE A 1 107 ? -25.227 -1.360 43.412 1.00 98.25 107 ILE A N 1
ATOM 853 C CA . ILE A 1 107 ? -24.927 -0.754 44.721 1.00 98.25 107 ILE A CA 1
ATOM 854 C C . ILE A 1 107 ? -26.147 0.007 45.249 1.00 98.25 107 ILE A C 1
ATOM 856 O O . ILE A 1 107 ? -26.547 -0.188 46.393 1.00 98.25 107 ILE A O 1
ATOM 860 N N . LYS A 1 108 ? -26.786 0.819 44.402 1.00 98.19 108 LYS A N 1
ATOM 861 C CA . LYS A 1 108 ? -27.994 1.559 44.777 1.00 98.19 108 LYS A CA 1
ATOM 862 C C . LYS A 1 108 ? -29.129 0.621 45.197 1.00 98.19 108 LYS A C 1
ATOM 864 O O . LYS A 1 108 ? -29.824 0.895 46.174 1.00 98.19 108 LYS A O 1
ATOM 869 N N . ASP A 1 109 ? -29.316 -0.485 44.484 1.00 97.88 109 ASP A N 1
ATOM 870 C CA . ASP A 1 109 ? -30.339 -1.478 44.815 1.00 97.88 109 ASP A CA 1
ATOM 871 C C . ASP A 1 109 ? -30.038 -2.183 46.147 1.00 97.88 109 ASP A C 1
ATOM 873 O O . ASP A 1 109 ? -30.955 -2.417 46.939 1.00 97.88 109 ASP A O 1
ATOM 877 N N . LEU A 1 110 ? -28.759 -2.441 46.442 1.00 97.50 110 LEU A N 1
ATOM 878 C CA . LEU A 1 110 ? -28.314 -2.975 47.728 1.00 97.50 110 LEU A CA 1
ATOM 879 C C . LEU A 1 110 ? -28.598 -2.000 48.882 1.00 97.50 110 LEU A C 1
ATOM 881 O O . LEU A 1 110 ? -29.181 -2.406 49.889 1.00 97.50 110 LEU A O 1
ATOM 885 N N . ASP A 1 111 ? -28.253 -0.721 48.721 1.00 97.50 111 ASP A N 1
ATOM 886 C CA . ASP A 1 111 ? -28.495 0.322 49.727 1.00 97.50 111 ASP A CA 1
ATOM 887 C C . ASP A 1 111 ? -29.996 0.502 50.005 1.00 97.50 111 ASP A C 1
ATOM 889 O O . ASP A 1 111 ? -30.424 0.639 51.158 1.00 97.50 111 ASP A O 1
ATOM 893 N N . ASN A 1 112 ? -30.819 0.439 48.955 1.00 97.12 112 ASN A N 1
ATOM 894 C CA . ASN A 1 112 ? -32.274 0.487 49.067 1.00 97.12 112 ASN A CA 1
ATOM 895 C C . ASN A 1 112 ? -32.824 -0.730 49.825 1.00 97.12 112 ASN A C 1
ATOM 897 O O . ASN A 1 112 ? -33.657 -0.575 50.722 1.00 97.12 112 ASN A O 1
ATOM 901 N N . ALA A 1 113 ? -32.352 -1.937 49.494 1.00 96.88 113 ALA A N 1
ATOM 902 C CA . ALA A 1 113 ? -32.764 -3.168 50.163 1.00 96.88 113 ALA A CA 1
ATOM 903 C C . ALA A 1 113 ? -32.377 -3.162 51.650 1.00 96.88 113 ALA A C 1
ATOM 905 O O . ALA A 1 113 ? -33.196 -3.513 52.505 1.00 96.88 113 ALA A O 1
ATOM 906 N N . TYR A 1 114 ? -31.162 -2.708 51.965 1.00 96.25 114 TYR A N 1
ATOM 907 C CA . TYR A 1 114 ? -30.697 -2.535 53.338 1.00 96.25 114 TYR A CA 1
ATOM 908 C C . TYR A 1 114 ? -31.567 -1.529 54.102 1.00 96.25 114 TYR A C 1
ATOM 910 O O . TYR A 1 114 ? -32.086 -1.845 55.174 1.00 96.25 114 TYR A O 1
ATOM 918 N N . SER A 1 115 ? -31.810 -0.350 53.524 1.00 95.44 115 SER A N 1
ATOM 919 C CA . SER A 1 115 ? -32.630 0.701 54.140 1.00 95.44 115 SER A CA 1
ATOM 920 C C . SER A 1 115 ? -34.063 0.233 54.415 1.00 95.44 115 SER A C 1
ATOM 922 O O . SER A 1 115 ? -34.609 0.485 55.491 1.00 95.44 115 SER A O 1
ATOM 924 N N . ALA A 1 116 ? -34.663 -0.511 53.480 1.00 94.69 116 ALA A N 1
ATOM 925 C CA . ALA A 1 116 ? -35.989 -1.097 53.655 1.00 94.69 116 ALA A CA 1
ATOM 926 C C . ALA A 1 116 ? -36.027 -2.112 54.811 1.00 94.69 116 ALA A C 1
ATOM 928 O O . ALA A 1 116 ? -36.951 -2.085 55.627 1.00 94.69 116 ALA A O 1
ATOM 929 N N . LYS A 1 117 ? -35.012 -2.981 54.921 1.00 93.75 117 LYS A N 1
ATOM 930 C CA . LYS A 1 117 ? -34.883 -3.937 56.034 1.00 93.75 117 LYS A CA 1
ATOM 931 C C . LYS A 1 117 ? -34.681 -3.236 57.379 1.00 93.75 117 LYS A C 1
ATOM 933 O O . LYS A 1 117 ? -35.328 -3.612 58.354 1.00 93.75 117 LYS A O 1
ATOM 938 N N . GLN A 1 118 ? -33.859 -2.191 57.426 1.00 92.81 118 GLN A N 1
ATOM 939 C CA . GLN A 1 118 ? -33.608 -1.422 58.646 1.00 92.81 118 GLN A CA 1
ATOM 940 C C . GLN A 1 118 ? -34.874 -0.718 59.158 1.00 92.81 118 GLN A C 1
ATOM 942 O O . GLN A 1 118 ? -35.167 -0.740 60.358 1.00 92.81 118 GLN A O 1
ATOM 947 N N . LEU A 1 119 ? -35.661 -0.132 58.250 1.00 91.06 119 LEU A N 1
ATOM 948 C CA . LEU A 1 119 ? -36.956 0.470 58.579 1.00 91.06 119 LEU A CA 1
ATOM 949 C C . LEU A 1 119 ? -37.930 -0.565 59.152 1.00 91.06 119 LEU A C 1
ATOM 951 O O . LEU A 1 119 ? -38.577 -0.290 60.160 1.00 91.06 119 LEU A O 1
ATOM 955 N N . GLN A 1 120 ? -38.009 -1.761 58.559 1.00 89.12 120 GLN A N 1
ATOM 956 C CA . GLN A 1 120 ? -38.864 -2.843 59.066 1.00 89.12 120 GLN A CA 1
ATOM 957 C C . GLN A 1 120 ? -38.499 -3.242 60.501 1.00 89.12 120 GLN A C 1
ATOM 959 O O . GLN A 1 120 ? -39.391 -3.335 61.342 1.00 89.12 120 GLN A O 1
ATOM 964 N N . LEU A 1 121 ? -37.207 -3.421 60.795 1.00 86.06 121 LEU A N 1
ATOM 965 C CA . LEU A 1 121 ? -36.736 -3.755 62.145 1.00 86.06 121 LEU A CA 1
ATOM 966 C C . LEU A 1 121 ? -37.092 -2.659 63.157 1.00 86.06 121 LEU A C 1
ATOM 968 O O . LEU A 1 121 ? -37.662 -2.941 64.207 1.00 86.06 121 LEU A O 1
ATOM 972 N N . THR A 1 122 ? -36.865 -1.395 62.797 1.00 83.12 122 THR A N 1
ATOM 973 C CA . THR A 1 122 ? -37.125 -0.252 63.690 1.00 83.12 122 THR A CA 1
ATOM 974 C C . THR A 1 122 ? -38.622 -0.060 63.983 1.00 83.12 122 THR A C 1
ATOM 976 O O . THR A 1 122 ? -38.999 0.454 65.034 1.00 83.12 122 THR A O 1
ATOM 979 N N . VAL A 1 123 ? -39.506 -0.451 63.058 1.00 78.75 123 VAL A N 1
ATOM 980 C CA . VAL A 1 123 ? -40.965 -0.412 63.269 1.00 78.75 123 VAL A CA 1
ATOM 981 C C . VAL A 1 123 ? -41.435 -1.541 64.193 1.00 78.75 123 VAL A C 1
ATOM 983 O O . VAL A 1 123 ? -42.391 -1.338 64.942 1.00 78.75 123 VAL A O 1
ATOM 986 N N . ILE A 1 124 ? -40.784 -2.707 64.158 1.00 70.88 124 ILE A N 1
ATOM 987 C CA . ILE A 1 124 ? -41.094 -3.840 65.045 1.00 70.88 124 ILE A CA 1
ATOM 988 C C . ILE A 1 124 ? -40.686 -3.520 66.487 1.00 70.88 124 ILE A C 1
ATOM 990 O O . ILE A 1 124 ? -41.506 -3.701 67.383 1.00 70.88 124 ILE A O 1
ATOM 994 N N . ASP A 1 125 ? -39.500 -2.941 66.697 1.00 58.41 125 ASP A N 1
ATOM 995 C CA . ASP A 1 125 ? -39.024 -2.528 68.030 1.00 58.41 125 ASP A CA 1
ATOM 996 C C . ASP A 1 125 ? -39.935 -1.498 68.720 1.00 58.41 125 ASP A C 1
ATOM 998 O O . ASP A 1 125 ? -39.917 -1.374 69.938 1.00 58.41 125 ASP A O 1
ATOM 1002 N N . LYS A 1 126 ? -40.759 -0.755 67.968 1.00 60.19 126 LYS A N 1
ATOM 1003 C CA . LYS A 1 126 ? -41.725 0.210 68.528 1.00 60.19 126 LYS A CA 1
ATOM 1004 C C . LYS A 1 126 ? -43.093 -0.388 68.875 1.00 60.19 126 LYS A C 1
ATOM 1006 O O . LYS A 1 126 ? -43.938 0.335 69.400 1.00 60.19 126 LYS A O 1
ATOM 1011 N N . LYS A 1 127 ? -43.360 -1.645 68.506 1.00 52.62 127 LYS A N 1
ATOM 1012 C CA . LYS A 1 127 ? -44.656 -2.321 68.716 1.00 52.62 127 LYS A CA 1
ATOM 1013 C C . LYS A 1 127 ? -44.638 -3.361 69.844 1.00 52.62 127 LYS A C 1
ATOM 1015 O O . LYS A 1 127 ? -45.701 -3.906 70.139 1.00 52.62 127 LYS A O 1
ATOM 1020 N N . VAL A 1 128 ? -43.473 -3.636 70.426 1.00 44.88 128 VAL A N 1
ATOM 1021 C CA . VAL A 1 128 ? -43.278 -4.476 71.622 1.00 44.88 128 VAL A CA 1
ATOM 1022 C C . VAL A 1 128 ? -43.148 -3.568 72.838 1.00 44.88 128 VAL A C 1
ATOM 1024 O O . VAL A 1 128 ? -43.721 -3.930 73.887 1.00 44.88 128 VAL A O 1
#

Radius of gyration: 45.73 Å; chains: 1; bounding box: 91×25×116 Å